Protein AF-A0A5E4LVL0-F1 (afdb_monomer_lite)

Structure (mmCIF, N/CA/C/O backbone):
data_AF-A0A5E4LVL0-F1
#
_entry.id   AF-A0A5E4LVL0-F1
#
loop_
_atom_site.group_PDB
_atom_site.id
_atom_site.type_symbol
_atom_site.label_atom_id
_atom_site.label_alt_id
_atom_site.label_comp_id
_atom_site.label_asym_id
_atom_site.label_entity_id
_atom_site.label_seq_id
_atom_site.pdbx_PDB_ins_code
_atom_site.Cartn_x
_atom_site.Cartn_y
_atom_site.Cartn_z
_atom_site.occupancy
_atom_site.B_iso_or_equiv
_atom_site.auth_seq_id
_atom_site.auth_comp_id
_atom_site.auth_asym_id
_atom_site.auth_atom_id
_atom_site.pdbx_PDB_model_num
ATOM 1 N N . MET A 1 1 ? -2.198 15.065 -7.150 1.00 85.00 1 MET A N 1
ATOM 2 C CA . MET A 1 1 ? -1.509 15.512 -5.929 1.00 85.00 1 MET A CA 1
ATOM 3 C C . MET A 1 1 ? -1.743 14.444 -4.885 1.00 85.00 1 MET A C 1
ATOM 5 O O . MET A 1 1 ? -2.859 13.945 -4.837 1.00 85.00 1 MET A O 1
ATOM 9 N N . VAL A 1 2 ? -0.723 14.040 -4.142 1.00 93.00 2 VAL A N 1
ATOM 10 C CA . VAL A 1 2 ? -0.851 13.060 -3.057 1.00 93.00 2 VAL A CA 1
ATOM 11 C C . VAL A 1 2 ? -0.983 13.821 -1.743 1.00 93.00 2 VAL A C 1
ATOM 13 O O . VAL A 1 2 ? -0.074 14.568 -1.379 1.00 93.00 2 VAL A O 1
ATOM 16 N N . THR A 1 3 ? -2.096 13.655 -1.027 1.00 95.69 3 THR A N 1
ATOM 17 C CA . THR A 1 3 ? -2.287 14.293 0.288 1.00 95.69 3 THR A CA 1
ATOM 18 C C . THR A 1 3 ? -1.984 13.333 1.436 1.00 95.69 3 THR A C 1
ATOM 20 O O . THR A 1 3 ? -2.004 12.108 1.286 1.00 95.69 3 THR A O 1
ATOM 23 N N . LYS A 1 4 ? -1.700 13.887 2.620 1.00 95.50 4 LYS A N 1
ATOM 24 C CA . LYS A 1 4 ? -1.456 13.082 3.823 1.00 95.50 4 LYS A CA 1
ATOM 25 C C . LYS A 1 4 ? -2.721 12.330 4.244 1.00 95.50 4 LYS A C 1
ATOM 27 O O . LYS A 1 4 ? -2.637 11.184 4.678 1.00 95.50 4 LYS A O 1
ATOM 32 N N . GLU A 1 5 ? -3.878 12.964 4.098 1.00 96.56 5 GLU A N 1
ATOM 33 C CA . GLU A 1 5 ? -5.188 12.419 4.443 1.00 96.56 5 GLU A CA 1
ATOM 34 C C . GLU A 1 5 ? -5.537 11.213 3.562 1.00 96.56 5 GLU A C 1
ATOM 36 O O . GLU A 1 5 ? -5.994 10.189 4.069 1.00 96.56 5 GLU A O 1
ATOM 41 N N . GLU A 1 6 ? -5.260 11.290 2.258 1.00 97.69 6 GLU A N 1
ATOM 42 C CA . GLU A 1 6 ? -5.450 10.171 1.329 1.00 97.69 6 GLU A CA 1
ATOM 43 C C . GLU A 1 6 ? -4.526 8.997 1.655 1.00 97.69 6 GLU A C 1
ATOM 45 O O . GLU A 1 6 ? -4.981 7.855 1.701 1.00 97.69 6 GLU A O 1
ATOM 50 N N . ILE A 1 7 ? -3.241 9.266 1.923 1.00 98.00 7 ILE A N 1
ATOM 51 C CA . ILE A 1 7 ? -2.287 8.231 2.348 1.00 98.00 7 ILE A CA 1
ATOM 52 C C . ILE A 1 7 ? -2.805 7.529 3.605 1.00 98.00 7 ILE A C 1
ATOM 54 O O . ILE A 1 7 ? -2.869 6.298 3.638 1.00 98.00 7 ILE A O 1
ATOM 58 N N . GLN A 1 8 ? -3.210 8.300 4.619 1.00 98.25 8 GLN A N 1
ATOM 59 C CA . GLN A 1 8 ? -3.708 7.748 5.877 1.00 98.25 8 GLN A CA 1
ATOM 60 C C . GLN A 1 8 ? -4.955 6.889 5.652 1.00 98.25 8 GLN A C 1
ATOM 62 O O . GLN A 1 8 ? -5.017 5.764 6.142 1.00 98.25 8 GLN A O 1
ATOM 67 N N . LYS A 1 9 ? -5.903 7.364 4.837 1.00 98.31 9 LYS A N 1
ATOM 68 C CA . LYS A 1 9 ? -7.117 6.619 4.487 1.00 98.31 9 LYS A CA 1
ATOM 69 C C . LYS A 1 9 ? -6.808 5.259 3.856 1.00 98.31 9 LYS A C 1
ATOM 71 O O . LYS A 1 9 ? -7.427 4.256 4.216 1.00 98.31 9 LYS A O 1
ATOM 76 N N . VAL A 1 10 ? -5.851 5.207 2.929 1.00 98.50 10 VAL A N 1
ATOM 77 C CA . VAL A 1 10 ? -5.433 3.949 2.291 1.00 98.50 10 VAL A CA 1
ATOM 78 C C . VAL A 1 10 ? -4.769 3.019 3.311 1.00 98.50 10 VAL A C 1
ATOM 80 O O . VAL A 1 10 ? -5.074 1.825 3.338 1.00 98.50 10 VAL A O 1
ATOM 83 N N . MET A 1 11 ? -3.900 3.548 4.176 1.00 98.56 11 MET A N 1
ATOM 84 C CA . MET A 1 11 ? -3.225 2.765 5.216 1.00 98.56 11 MET A CA 1
ATOM 85 C C . MET A 1 11 ? -4.203 2.173 6.237 1.00 98.56 11 MET A C 1
ATOM 87 O O . MET A 1 11 ? -4.106 0.987 6.549 1.00 98.56 11 MET A O 1
ATOM 91 N N . ASP A 1 12 ? -5.174 2.957 6.706 1.00 98.62 12 ASP A N 1
ATOM 92 C CA . ASP A 1 12 ? -6.187 2.504 7.666 1.00 98.62 12 ASP A CA 1
ATOM 93 C C . ASP A 1 12 ? -7.022 1.353 7.097 1.00 98.62 12 ASP A C 1
ATOM 95 O O . ASP A 1 12 ? -7.306 0.364 7.782 1.00 98.62 12 ASP A O 1
ATOM 99 N N . TRP A 1 13 ? -7.377 1.442 5.813 1.00 98.69 13 TRP A N 1
ATOM 100 C CA . TRP A 1 13 ? -8.060 0.356 5.123 1.00 98.69 13 TRP A CA 1
ATOM 101 C C . TRP A 1 13 ? -7.186 -0.895 5.003 1.00 98.69 13 TRP A C 1
ATOM 103 O O . TRP A 1 13 ? -7.690 -1.999 5.212 1.00 98.69 13 TRP A O 1
ATOM 113 N N . CYS A 1 14 ? -5.887 -0.753 4.723 1.00 98.50 14 CYS A N 1
ATOM 114 C CA . CYS A 1 14 ? -4.975 -1.895 4.650 1.00 98.50 14 CYS A CA 1
ATOM 115 C C . CYS A 1 14 ? -4.834 -2.601 6.007 1.00 98.50 14 CYS A C 1
ATOM 117 O O . CYS A 1 14 ? -4.925 -3.826 6.074 1.00 98.50 14 CYS A O 1
ATOM 119 N N . GLU A 1 15 ? -4.674 -1.841 7.093 1.00 98.31 15 GLU A N 1
ATOM 120 C CA . GLU A 1 15 ? -4.606 -2.3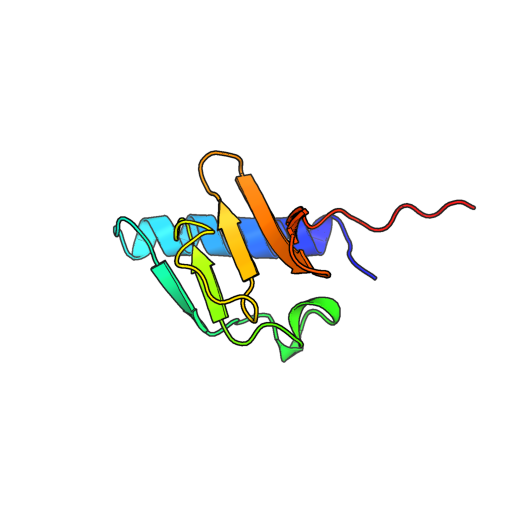57 8.470 1.00 98.31 15 GLU A CA 1
ATOM 121 C C . GLU A 1 15 ? -5.867 -3.138 8.845 1.00 98.31 15 GLU A C 1
ATOM 123 O O . GLU A 1 15 ? -5.795 -4.264 9.348 1.00 98.31 15 GLU A O 1
ATOM 128 N N . LYS A 1 16 ? -7.040 -2.560 8.562 1.00 98.31 16 LYS A N 1
ATOM 129 C CA . LYS A 1 16 ? -8.326 -3.227 8.774 1.00 98.31 16 LYS A CA 1
ATOM 130 C C . LYS A 1 16 ? -8.415 -4.519 7.959 1.00 98.31 16 LYS A C 1
ATOM 132 O O . LYS A 1 16 ? -8.692 -5.579 8.516 1.00 98.31 16 LYS A O 1
ATOM 137 N N . THR A 1 17 ? -8.110 -4.442 6.667 1.00 98.25 17 THR A N 1
ATOM 138 C CA . THR A 1 17 ? -8.191 -5.577 5.740 1.00 98.25 17 THR A CA 1
ATOM 139 C C . THR A 1 17 ? -7.255 -6.712 6.158 1.00 98.25 17 THR A C 1
ATOM 141 O O . THR A 1 17 ? -7.660 -7.873 6.175 1.00 98.25 17 THR A O 1
ATOM 144 N N . LYS A 1 18 ? -6.017 -6.408 6.571 1.00 97.06 18 LYS A N 1
ATOM 145 C CA . LYS A 1 18 ? -5.069 -7.419 7.061 1.00 97.06 18 LYS A CA 1
ATOM 146 C C . LYS A 1 18 ? -5.612 -8.162 8.281 1.00 97.06 18 LYS A C 1
ATOM 148 O O . LYS A 1 18 ? -5.563 -9.393 8.316 1.00 97.06 18 LYS A O 1
ATOM 153 N N . LYS A 1 19 ? -6.151 -7.423 9.258 1.00 97.00 19 LYS A N 1
ATOM 154 C CA . LYS A 1 19 ? -6.745 -7.997 10.476 1.00 97.00 19 LYS A CA 1
ATOM 155 C C . LYS A 1 19 ? -7.935 -8.899 10.155 1.00 97.00 19 LYS A C 1
ATOM 157 O O . LYS A 1 19 ? -8.024 -9.990 10.704 1.00 97.00 19 LYS A O 1
ATOM 162 N N . GLU A 1 20 ? -8.809 -8.478 9.243 1.00 97.75 20 GLU A N 1
ATOM 163 C CA . GLU A 1 20 ? -9.989 -9.253 8.836 1.00 97.75 20 GLU A CA 1
ATOM 164 C C . GLU A 1 20 ? -9.628 -10.529 8.070 1.00 97.75 20 GLU A C 1
ATOM 166 O O . GLU A 1 20 ? -10.254 -11.571 8.258 1.00 97.75 20 GLU A O 1
ATOM 171 N N . ARG A 1 21 ? -8.619 -10.468 7.194 1.00 95.38 21 ARG A N 1
ATOM 172 C CA . ARG A 1 21 ? -8.205 -11.624 6.390 1.00 95.38 21 ARG A CA 1
ATOM 173 C C . ARG A 1 21 ? -7.370 -12.630 7.174 1.00 95.38 21 ARG A C 1
ATOM 175 O O . ARG A 1 21 ? -7.409 -13.808 6.826 1.00 95.38 21 ARG A O 1
ATOM 182 N N . ASN A 1 22 ? -6.628 -12.180 8.189 1.00 94.19 22 ASN A N 1
ATOM 183 C CA . ASN A 1 22 ? -5.773 -13.008 9.042 1.00 94.19 22 ASN A CA 1
ATOM 184 C C . ASN A 1 22 ? -4.807 -13.911 8.241 1.00 94.19 22 ASN A C 1
ATOM 186 O O . ASN A 1 22 ? -4.734 -15.123 8.440 1.00 94.19 22 ASN A O 1
ATOM 190 N N . ARG A 1 23 ? -4.094 -13.319 7.273 1.00 94.00 23 ARG A N 1
ATOM 191 C CA . ARG A 1 23 ? -3.105 -13.999 6.417 1.00 94.00 23 ARG A CA 1
ATOM 192 C C . ARG A 1 23 ? -1.748 -13.315 6.515 1.00 94.00 23 ARG A C 1
ATOM 194 O O . ARG A 1 23 ? -1.672 -12.141 6.867 1.00 94.00 23 ARG A O 1
ATOM 201 N N . LEU A 1 24 ? -0.694 -14.050 6.150 1.00 93.94 24 LEU A N 1
ATOM 202 C CA . LEU A 1 24 ? 0.672 -13.520 6.094 1.00 93.94 24 LEU A CA 1
ATOM 203 C C . LEU A 1 24 ? 0.786 -12.333 5.128 1.00 93.94 24 LEU A C 1
ATOM 205 O O . LEU A 1 24 ? 1.355 -11.310 5.486 1.00 93.94 24 LEU A O 1
ATOM 209 N N . TYR A 1 25 ? 0.215 -12.480 3.933 1.00 96.62 25 TYR A N 1
ATOM 210 C CA . TYR A 1 25 ? 0.069 -11.425 2.938 1.00 96.62 25 TYR A CA 1
ATOM 211 C C . TYR A 1 25 ? -1.370 -11.411 2.420 1.00 96.62 25 TYR A C 1
ATOM 213 O O . TYR A 1 25 ? -2.066 -12.435 2.426 1.00 96.62 25 TYR A O 1
ATOM 221 N N . VAL A 1 26 ? -1.818 -10.251 1.952 1.00 98.12 26 VAL A N 1
ATOM 222 C CA . VAL A 1 26 ? -3.164 -10.056 1.406 1.00 98.12 26 VAL A CA 1
ATOM 223 C C . VAL A 1 26 ? -3.061 -9.307 0.085 1.00 98.12 26 VAL A C 1
ATOM 225 O O . VAL A 1 26 ? -2.289 -8.366 -0.039 1.00 98.12 26 VAL A O 1
ATOM 228 N N . ILE A 1 27 ? -3.826 -9.730 -0.918 1.00 98.25 27 ILE A N 1
ATOM 229 C CA . ILE A 1 27 ? -3.893 -9.062 -2.218 1.00 98.25 27 ILE A CA 1
ATOM 230 C C . ILE A 1 27 ? -5.359 -8.788 -2.495 1.00 98.25 27 ILE A C 1
ATOM 232 O O . ILE A 1 27 ? -6.164 -9.717 -2.524 1.00 98.25 27 ILE A O 1
ATOM 236 N N . GLU A 1 28 ? -5.693 -7.523 -2.695 1.00 98.31 28 GLU A N 1
ATOM 237 C CA . GLU A 1 28 ? -7.070 -7.077 -2.872 1.00 98.31 28 GLU A CA 1
ATOM 238 C C . GLU A 1 28 ? -7.172 -6.095 -4.032 1.00 98.31 28 GLU A C 1
ATOM 240 O O . GLU A 1 28 ? -6.207 -5.416 -4.398 1.00 98.31 28 GLU A O 1
ATOM 245 N N . ARG A 1 29 ? -8.364 -6.011 -4.625 1.00 98.25 29 ARG A N 1
ATOM 246 C CA . ARG A 1 29 ? -8.653 -4.977 -5.624 1.00 98.25 29 ARG A CA 1
ATOM 247 C C . ARG A 1 29 ? -8.561 -3.608 -4.968 1.00 98.25 29 ARG A C 1
ATOM 249 O O . ARG A 1 29 ? -9.044 -3.443 -3.856 1.00 98.25 29 ARG A O 1
ATOM 256 N N . ASN A 1 30 ? -7.975 -2.639 -5.667 1.00 98.19 30 ASN A N 1
ATOM 257 C CA . ASN A 1 30 ? -7.871 -1.274 -5.170 1.00 98.19 30 ASN A CA 1
ATOM 258 C C . ASN A 1 30 ? -9.270 -0.627 -5.062 1.00 98.19 30 ASN A C 1
ATOM 260 O O . ASN A 1 30 ? -9.859 -0.317 -6.102 1.00 98.19 30 ASN A O 1
ATOM 264 N N . PRO A 1 31 ? -9.805 -0.387 -3.848 1.00 98.12 31 PRO A N 1
ATOM 265 C CA . PRO A 1 31 ? -11.137 0.194 -3.683 1.00 98.12 31 PRO A CA 1
ATOM 266 C C . PRO A 1 31 ? -11.145 1.715 -3.895 1.00 98.12 31 PRO A C 1
ATOM 268 O O . PRO A 1 31 ? -12.209 2.312 -3.997 1.00 98.12 31 PRO A O 1
ATOM 271 N N . PHE A 1 32 ? -9.971 2.347 -3.970 1.00 98.00 32 PHE A N 1
ATOM 272 C CA . PHE A 1 32 ? -9.812 3.798 -4.080 1.00 98.00 32 PHE A CA 1
ATOM 273 C C . PHE A 1 32 ? -9.589 4.266 -5.514 1.00 98.00 32 PHE A C 1
ATOM 275 O O . PHE A 1 32 ? -9.342 5.449 -5.737 1.00 98.00 32 PHE A O 1
ATOM 282 N N . ARG A 1 33 ? -9.632 3.348 -6.486 1.00 95.44 33 ARG A N 1
ATOM 283 C CA . ARG A 1 33 ? -9.276 3.632 -7.877 1.00 95.44 33 ARG A CA 1
ATOM 284 C C . ARG A 1 33 ? -10.082 4.795 -8.453 1.00 95.44 33 ARG A C 1
ATOM 286 O O . ARG A 1 33 ? -9.508 5.623 -9.146 1.00 95.44 33 ARG A O 1
ATOM 293 N N . ASP A 1 34 ? -11.369 4.876 -8.144 1.00 95.69 34 ASP A N 1
ATOM 294 C CA . ASP A 1 34 ? -12.248 5.906 -8.708 1.00 95.69 34 ASP A CA 1
ATOM 295 C C . ASP A 1 34 ? -12.347 7.160 -7.823 1.00 95.69 34 ASP A C 1
ATOM 297 O O . ASP A 1 34 ? -12.757 8.216 -8.300 1.00 95.69 34 ASP A O 1
ATOM 301 N N . GLU A 1 35 ? -11.920 7.065 -6.560 1.00 96.00 35 GLU A N 1
ATOM 302 C CA . GLU A 1 35 ? -12.041 8.130 -5.559 1.00 96.00 35 GLU A CA 1
ATOM 303 C C . GLU A 1 35 ? -10.764 8.970 -5.407 1.00 96.00 35 GLU A C 1
ATOM 305 O O . GLU A 1 35 ? -10.845 10.180 -5.215 1.00 96.00 35 GLU A O 1
ATOM 310 N N . ILE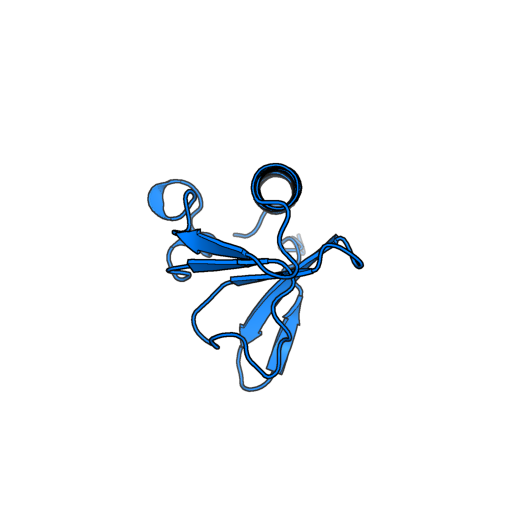 A 1 36 ? -9.585 8.345 -5.485 1.00 96.88 36 ILE A N 1
ATOM 311 C CA . ILE A 1 36 ? -8.293 8.988 -5.220 1.00 96.88 36 ILE A CA 1
ATOM 312 C C . ILE A 1 36 ? -7.473 9.008 -6.513 1.00 96.88 36 ILE A C 1
ATOM 314 O O . ILE A 1 36 ? -7.072 7.965 -7.034 1.00 96.88 36 ILE A O 1
ATOM 318 N N . ASP A 1 37 ? -7.179 10.200 -7.032 1.00 96.00 37 ASP A N 1
ATOM 319 C CA . ASP A 1 37 ? -6.591 10.365 -8.368 1.00 96.00 37 ASP A CA 1
ATOM 320 C C . ASP A 1 37 ? -5.264 9.612 -8.549 1.00 96.00 37 ASP A C 1
ATOM 322 O O . ASP A 1 37 ? -5.070 8.918 -9.550 1.00 96.00 37 ASP A O 1
ATOM 326 N N . TRP A 1 38 ? -4.349 9.698 -7.578 1.00 95.94 38 TRP A N 1
ATOM 327 C CA . TRP A 1 38 ? -3.044 9.029 -7.669 1.00 95.94 38 TRP A CA 1
ATOM 328 C C . TRP A 1 38 ? -3.140 7.503 -7.522 1.00 95.94 38 TRP A C 1
ATOM 330 O O . TRP A 1 38 ? -2.220 6.786 -7.920 1.00 95.94 38 TRP A O 1
ATOM 340 N N . MET A 1 39 ? -4.267 6.993 -7.018 1.00 97.62 39 MET A N 1
ATOM 341 C CA . MET A 1 39 ? -4.529 5.563 -6.875 1.00 97.62 39 MET A CA 1
ATOM 342 C C . MET A 1 39 ? -5.024 4.912 -8.171 1.00 97.62 39 MET A C 1
ATOM 344 O O . MET A 1 39 ? -4.915 3.694 -8.308 1.00 97.62 39 MET A O 1
ATOM 348 N N . ARG A 1 40 ? -5.500 5.690 -9.155 1.00 96.69 40 ARG A N 1
ATOM 349 C CA . ARG A 1 40 ? -6.068 5.193 -10.429 1.00 96.69 40 ARG A CA 1
ATOM 350 C C . ARG A 1 40 ? -5.184 4.202 -11.183 1.00 96.69 40 ARG A C 1
ATOM 352 O O . ARG A 1 40 ? -5.698 3.312 -11.865 1.00 96.69 40 ARG A O 1
ATOM 359 N N . ARG A 1 41 ? -3.864 4.378 -11.074 1.00 95.56 41 ARG A N 1
ATOM 360 C CA . ARG A 1 41 ? -2.850 3.542 -11.735 1.00 95.56 41 ARG A CA 1
ATOM 361 C C . ARG A 1 41 ? -2.706 2.150 -11.119 1.00 95.56 41 ARG A C 1
ATOM 363 O O . ARG A 1 41 ? -2.260 1.243 -11.810 1.00 95.56 41 ARG A O 1
ATOM 370 N N . PHE A 1 42 ? -3.052 1.977 -9.844 1.00 97.75 42 PHE A N 1
ATOM 371 C CA . PHE A 1 42 ? -2.868 0.711 -9.141 1.00 97.75 42 PHE A CA 1
ATOM 372 C C . PHE A 1 42 ? -4.124 -0.140 -9.272 1.00 97.75 42 PHE A C 1
ATOM 374 O O . PHE A 1 42 ? -5.212 0.265 -8.859 1.00 97.75 42 PHE A O 1
ATOM 381 N N . ILE A 1 43 ? -3.974 -1.333 -9.843 1.00 96.94 43 ILE A N 1
ATOM 382 C CA . ILE A 1 43 ? -5.090 -2.269 -10.023 1.00 96.94 43 ILE A CA 1
ATOM 383 C C . ILE A 1 43 ? -5.379 -2.990 -8.704 1.00 96.94 43 ILE A C 1
ATOM 385 O O . ILE A 1 43 ? -6.538 -3.136 -8.310 1.00 96.94 43 ILE A O 1
ATOM 389 N N . LEU A 1 44 ? -4.318 -3.420 -8.018 1.00 98.50 44 LEU A N 1
ATOM 390 C CA . LEU A 1 44 ? -4.387 -4.117 -6.740 1.00 98.50 44 LEU A CA 1
ATOM 391 C C . LEU A 1 44 ? -3.570 -3.385 -5.673 1.00 98.50 44 LEU A C 1
ATOM 393 O O . LEU A 1 44 ? -2.652 -2.616 -5.978 1.00 98.50 44 LEU A O 1
ATOM 397 N N . ILE A 1 45 ? -3.901 -3.688 -4.422 1.00 98.69 45 ILE A N 1
ATOM 398 C CA . ILE A 1 45 ? -3.107 -3.359 -3.244 1.00 98.69 45 ILE A CA 1
ATOM 399 C C . ILE A 1 45 ? -2.605 -4.678 -2.650 1.00 98.69 45 ILE A C 1
ATOM 401 O O . ILE A 1 45 ? -3.389 -5.593 -2.391 1.00 98.69 45 ILE A O 1
ATOM 405 N N . GLU A 1 46 ? -1.292 -4.781 -2.467 1.00 98.69 46 GLU A N 1
ATOM 406 C CA . GLU A 1 46 ? -0.597 -5.951 -1.935 1.00 98.69 46 GLU A CA 1
ATOM 407 C C . GLU A 1 46 ? -0.063 -5.625 -0.534 1.00 98.69 46 GLU A C 1
ATOM 409 O O . GLU A 1 46 ? 0.874 -4.849 -0.367 1.00 98.69 46 GLU A O 1
ATOM 414 N N . ILE A 1 47 ? -0.689 -6.192 0.490 1.00 98.69 47 ILE A N 1
ATOM 415 C CA . ILE A 1 47 ? -0.381 -5.959 1.901 1.00 98.69 47 ILE A CA 1
ATOM 416 C C . ILE A 1 47 ? 0.621 -7.015 2.376 1.00 98.69 47 ILE A C 1
ATOM 418 O O . ILE A 1 47 ? 0.355 -8.215 2.272 1.00 98.69 47 ILE A O 1
ATOM 422 N N . ASP A 1 48 ? 1.766 -6.546 2.874 1.00 98.25 48 ASP A N 1
ATOM 423 C CA . ASP A 1 48 ? 2.921 -7.310 3.374 1.00 98.25 48 ASP A CA 1
ATOM 424 C C . ASP A 1 48 ? 3.482 -8.352 2.412 1.00 98.25 48 ASP A C 1
ATOM 426 O O . ASP A 1 48 ? 4.214 -9.266 2.801 1.00 98.25 48 ASP A O 1
ATOM 430 N N . ARG A 1 49 ? 3.170 -8.216 1.123 1.00 97.75 49 ARG A N 1
ATOM 431 C CA . ARG A 1 49 ? 3.848 -9.014 0.118 1.00 97.75 49 ARG A CA 1
ATOM 432 C C . ARG A 1 49 ? 5.290 -8.511 -0.017 1.00 97.75 49 ARG A C 1
ATOM 434 O O . ARG A 1 49 ? 5.480 -7.306 -0.193 1.00 97.75 49 ARG A O 1
ATOM 441 N N . PRO A 1 50 ? 6.298 -9.403 0.009 1.00 96.88 50 PRO A N 1
ATOM 442 C CA . PRO A 1 50 ? 7.685 -9.013 -0.214 1.00 96.88 50 PRO A CA 1
ATOM 443 C C . PRO A 1 50 ? 7.841 -8.255 -1.534 1.00 96.88 50 PRO A C 1
ATOM 445 O O . PRO A 1 50 ? 7.295 -8.672 -2.560 1.00 96.88 50 PRO A O 1
ATOM 448 N N . LYS A 1 51 ? 8.596 -7.155 -1.515 1.00 95.94 51 LYS A N 1
ATOM 449 C CA . LYS A 1 51 ? 8.814 -6.259 -2.666 1.00 95.94 51 LYS A CA 1
ATOM 450 C C . LYS A 1 51 ? 9.441 -6.973 -3.867 1.00 95.94 51 LYS A C 1
ATOM 452 O O . LYS A 1 51 ? 9.212 -6.579 -5.007 1.00 95.94 51 LYS A O 1
ATOM 457 N N . GLU A 1 52 ? 10.189 -8.042 -3.619 1.00 95.94 52 GLU A N 1
ATOM 458 C CA . GLU A 1 52 ? 10.815 -8.910 -4.619 1.00 95.94 52 GLU A CA 1
ATOM 459 C C . GLU A 1 52 ? 9.780 -9.772 -5.358 1.00 95.94 52 GLU A C 1
ATOM 461 O O . GLU A 1 52 ? 9.997 -10.173 -6.497 1.00 95.94 52 GLU A O 1
ATOM 466 N N . SER A 1 53 ? 8.653 -10.062 -4.701 1.00 97.00 53 SER A N 1
ATOM 467 C CA . SER A 1 53 ? 7.566 -10.903 -5.218 1.00 97.00 53 SER A CA 1
ATOM 468 C C . SER A 1 53 ? 6.320 -10.114 -5.623 1.00 97.00 53 SER A C 1
ATOM 470 O O . SER A 1 53 ? 5.416 -10.687 -6.236 1.00 97.00 53 SER A O 1
ATOM 472 N N . ALA A 1 54 ? 6.225 -8.844 -5.230 1.00 97.38 54 ALA A N 1
ATOM 473 C CA . ALA A 1 54 ? 5.106 -7.969 -5.540 1.00 97.38 54 ALA A CA 1
ATOM 474 C C . ALA A 1 54 ? 5.134 -7.504 -6.999 1.00 97.38 54 ALA A C 1
ATOM 476 O O . ALA A 1 54 ? 6.188 -7.374 -7.627 1.00 97.38 54 ALA A O 1
ATOM 477 N N . SER A 1 55 ? 3.955 -7.228 -7.552 1.00 97.38 55 SER A N 1
ATOM 478 C CA . SER A 1 55 ? 3.859 -6.680 -8.899 1.00 97.38 55 SER A CA 1
ATOM 479 C C . SER A 1 55 ? 4.330 -5.231 -8.922 1.00 97.38 55 SER A C 1
ATOM 481 O O . SER A 1 55 ? 3.870 -4.394 -8.146 1.00 97.38 55 SER A O 1
ATOM 483 N N . LYS A 1 56 ? 5.162 -4.894 -9.910 1.00 97.19 56 LYS A N 1
ATOM 484 C CA . LYS A 1 56 ? 5.618 -3.517 -10.162 1.00 97.19 56 LYS A CA 1
ATOM 485 C C . LYS A 1 56 ? 4.480 -2.555 -10.548 1.00 97.19 56 LYS A C 1
ATOM 487 O O . LYS A 1 56 ? 4.679 -1.345 -10.521 1.00 97.19 56 LYS A O 1
ATOM 492 N N . ASN A 1 57 ? 3.303 -3.081 -10.898 1.00 97.12 57 ASN A N 1
ATOM 493 C CA . ASN A 1 57 ? 2.122 -2.301 -11.290 1.00 97.12 57 ASN A CA 1
ATOM 494 C C . ASN A 1 57 ? 1.132 -2.063 -10.135 1.00 97.12 57 ASN A C 1
ATOM 496 O O . ASN A 1 57 ? 0.127 -1.378 -10.322 1.00 97.12 57 ASN A O 1
ATOM 500 N N . ASN A 1 58 ? 1.388 -2.635 -8.958 1.00 98.12 58 ASN A N 1
ATOM 501 C CA . ASN A 1 58 ? 0.496 -2.553 -7.808 1.00 98.12 58 ASN A CA 1
ATOM 502 C C . ASN A 1 58 ? 1.077 -1.663 -6.710 1.00 98.12 58 ASN A C 1
ATOM 504 O O . ASN A 1 58 ? 2.265 -1.335 -6.702 1.00 98.12 58 ASN A O 1
ATOM 508 N N . LEU A 1 59 ? 0.207 -1.264 -5.786 1.00 98.44 59 LEU A N 1
ATOM 509 C CA . LEU A 1 59 ? 0.615 -0.596 -4.560 1.00 98.44 59 LEU A CA 1
ATOM 510 C C . LEU A 1 59 ? 0.997 -1.654 -3.529 1.00 98.44 59 LEU A C 1
ATOM 512 O O . LEU A 1 59 ? 0.266 -2.629 -3.364 1.00 98.44 59 LEU A O 1
ATOM 516 N N . VAL A 1 60 ? 2.094 -1.446 -2.810 1.00 98.75 60 VAL A N 1
ATOM 517 C CA . VAL A 1 60 ? 2.490 -2.316 -1.700 1.00 98.75 60 VAL A CA 1
ATOM 518 C C . VAL A 1 60 ? 2.297 -1.576 -0.388 1.00 98.75 60 VAL A C 1
ATOM 520 O O . VAL A 1 60 ? 2.776 -0.456 -0.234 1.00 98.75 60 VAL A O 1
ATOM 523 N N . TYR A 1 61 ? 1.616 -2.199 0.566 1.00 98.75 61 TYR A N 1
ATOM 524 C CA . TYR A 1 61 ? 1.532 -1.704 1.934 1.00 98.75 61 TYR A CA 1
ATOM 525 C C . TYR A 1 61 ? 2.387 -2.571 2.856 1.00 98.75 61 TYR A C 1
ATOM 527 O O . TYR A 1 61 ? 2.244 -3.789 2.867 1.00 98.75 61 TYR A O 1
ATOM 535 N N . ASP A 1 62 ? 3.257 -1.935 3.633 1.00 98.19 62 ASP A N 1
ATOM 536 C CA . ASP A 1 62 ? 4.073 -2.561 4.669 1.00 98.19 62 ASP A CA 1
ATOM 537 C C . ASP A 1 62 ? 3.487 -2.190 6.035 1.00 98.19 62 ASP A C 1
ATOM 539 O O . ASP A 1 62 ? 3.542 -1.027 6.445 1.00 98.19 62 ASP A O 1
ATOM 543 N N . SER A 1 63 ? 2.900 -3.166 6.724 1.00 97.38 63 SER A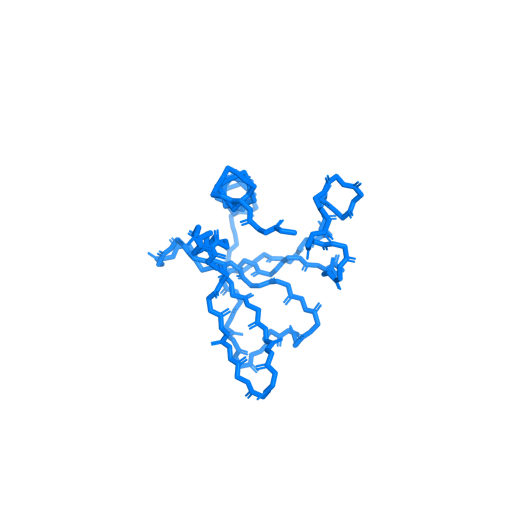 N 1
ATOM 544 C CA . SER A 1 63 ? 2.257 -2.967 8.030 1.00 97.38 63 SER A CA 1
ATOM 545 C C . SER A 1 63 ? 3.250 -2.823 9.186 1.00 97.38 63 SER A C 1
ATOM 547 O O . SER A 1 63 ? 2.906 -2.244 10.216 1.00 97.38 63 SER A O 1
ATOM 549 N N . LEU A 1 64 ? 4.487 -3.312 9.032 1.00 96.62 64 LEU A N 1
ATOM 550 C CA . LEU A 1 64 ? 5.527 -3.166 10.049 1.00 96.62 64 LEU A CA 1
ATOM 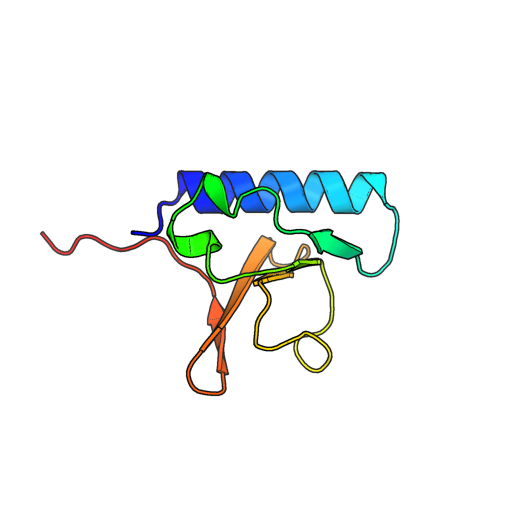551 C C . LEU A 1 64 ? 6.017 -1.718 10.088 1.00 96.62 64 LEU A C 1
ATOM 553 O O . LEU A 1 64 ? 6.091 -1.108 11.154 1.00 96.62 64 LEU A O 1
ATOM 557 N N . LEU A 1 65 ? 6.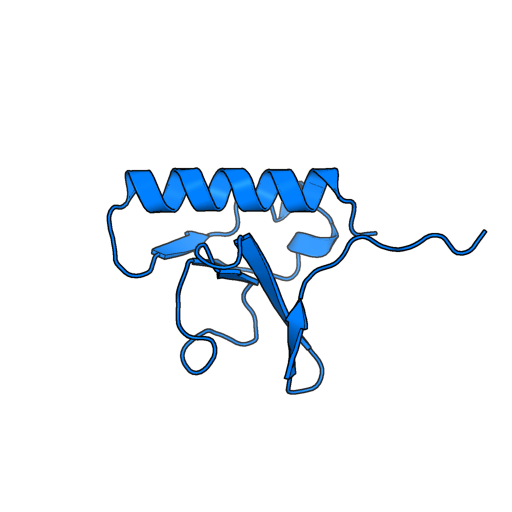325 -1.162 8.916 1.00 97.62 65 LEU A N 1
ATOM 558 C CA . LEU A 1 65 ? 6.785 0.219 8.778 1.00 97.62 65 LEU A CA 1
ATOM 559 C C . LEU A 1 65 ? 5.635 1.225 8.720 1.00 97.62 65 LEU A C 1
ATOM 561 O O . LEU A 1 65 ? 5.872 2.423 8.874 1.00 97.62 65 LEU A O 1
ATOM 565 N N . LYS A 1 66 ? 4.408 0.745 8.488 1.00 97.38 66 LYS A N 1
ATOM 566 C CA . LYS A 1 66 ? 3.213 1.551 8.213 1.00 97.38 66 LYS A CA 1
ATOM 567 C C . LYS A 1 66 ? 3.460 2.507 7.051 1.00 97.38 66 LYS A C 1
ATOM 569 O O . LYS A 1 66 ? 3.351 3.723 7.185 1.00 97.38 66 LYS A O 1
ATOM 574 N N . GLN A 1 67 ? 3.847 1.949 5.907 1.00 98.19 67 GLN A N 1
ATOM 575 C CA . GLN A 1 67 ? 4.230 2.720 4.724 1.00 98.19 67 GLN A CA 1
ATOM 576 C C . GLN A 1 67 ? 3.641 2.124 3.452 1.00 98.19 67 GLN A C 1
ATOM 578 O O . GLN A 1 67 ? 3.568 0.907 3.290 1.00 98.19 67 GLN A O 1
ATOM 583 N N . LEU A 1 68 ? 3.259 3.004 2.530 1.00 98.50 68 LEU A N 1
ATOM 584 C CA . LEU A 1 68 ? 2.873 2.641 1.174 1.00 98.50 68 LEU A CA 1
ATOM 585 C C . LEU A 1 68 ? 4.071 2.800 0.243 1.00 98.50 68 LEU A C 1
ATOM 587 O O . LEU A 1 68 ? 4.815 3.777 0.325 1.00 98.50 68 LEU A O 1
ATOM 591 N N . TRP A 1 69 ? 4.229 1.847 -0.660 1.00 98.50 69 TRP A N 1
ATOM 592 C CA . TRP A 1 69 ? 5.338 1.752 -1.589 1.00 98.50 69 TRP A CA 1
ATOM 593 C C . TRP A 1 69 ? 4.810 1.574 -3.003 1.00 98.50 69 TRP A C 1
ATOM 595 O O . TRP A 1 69 ? 3.885 0.802 -3.254 1.00 98.50 69 TRP A O 1
ATOM 605 N N . GLN A 1 70 ? 5.448 2.256 -3.940 1.00 98.00 70 GLN A N 1
ATOM 606 C CA . GLN A 1 70 ? 5.226 2.082 -5.365 1.00 98.00 70 GLN A CA 1
ATOM 607 C C . GLN A 1 70 ? 6.546 1.775 -6.052 1.00 98.00 70 GLN A C 1
ATOM 609 O O . GLN A 1 70 ? 7.586 2.327 -5.697 1.00 98.00 70 GLN A O 1
ATOM 614 N N . HIS A 1 71 ? 6.504 0.937 -7.077 1.00 97.94 71 HIS A N 1
ATOM 615 C CA . HIS A 1 71 ? 7.655 0.765 -7.943 1.00 97.94 71 HIS A CA 1
ATOM 616 C C . HIS A 1 71 ? 7.667 1.887 -8.992 1.00 97.94 71 HIS A C 1
ATOM 618 O O . HIS A 1 71 ? 6.678 2.116 -9.694 1.00 97.94 71 HIS A O 1
ATOM 624 N N . MET A 1 72 ? 8.776 2.617 -9.090 1.00 94.75 72 MET A N 1
ATOM 625 C CA . MET A 1 72 ? 8.959 3.712 -10.040 1.00 94.75 72 MET A CA 1
ATOM 626 C C . MET A 1 72 ? 10.432 3.812 -10.440 1.00 94.75 72 MET A C 1
ATOM 628 O O . MET A 1 72 ? 11.310 3.866 -9.586 1.00 94.75 72 MET A O 1
ATOM 632 N N . ASN A 1 73 ? 10.700 3.861 -11.748 1.00 94.56 73 ASN A N 1
ATOM 633 C CA . ASN A 1 73 ? 12.052 3.985 -12.313 1.00 94.56 73 ASN A CA 1
ATOM 634 C C . ASN A 1 73 ? 13.036 2.896 -11.844 1.00 94.56 73 ASN A C 1
ATOM 636 O O . ASN A 1 73 ? 14.202 3.176 -11.593 1.00 94.56 73 ASN A O 1
ATOM 640 N N . GLY A 1 74 ? 12.559 1.653 -11.731 1.00 94.62 74 GLY A N 1
ATOM 641 C CA . GLY A 1 74 ? 13.393 0.502 -11.366 1.00 94.62 74 GLY A CA 1
ATOM 642 C C . GLY A 1 74 ? 13.605 0.304 -9.866 1.00 94.62 74 GLY A C 1
ATOM 643 O O . GLY A 1 74 ? 14.295 -0.641 -9.500 1.00 94.62 74 GLY A O 1
ATOM 644 N N . ASP A 1 75 ? 13.009 1.147 -9.020 1.00 97.38 75 ASP A N 1
ATOM 645 C CA . ASP A 1 75 ? 13.170 1.076 -7.569 1.00 97.38 75 ASP A CA 1
ATOM 646 C C . ASP A 1 75 ? 11.832 1.231 -6.828 1.00 97.38 75 ASP A C 1
ATOM 648 O O . ASP A 1 75 ? 10.857 1.778 -7.356 1.00 97.38 75 ASP A O 1
ATOM 652 N N . TRP A 1 76 ? 11.781 0.747 -5.590 1.00 97.62 76 TRP A N 1
ATOM 653 C CA . TRP A 1 76 ? 10.649 0.914 -4.689 1.00 97.62 76 TRP A CA 1
ATOM 654 C C . TRP A 1 76 ? 10.764 2.233 -3.940 1.00 97.62 76 TRP A C 1
ATOM 656 O O . TRP A 1 76 ? 11.641 2.432 -3.105 1.00 97.62 76 TRP A O 1
ATOM 666 N N . ARG A 1 77 ? 9.816 3.131 -4.193 1.00 97.06 77 ARG A N 1
ATOM 667 C CA . ARG A 1 77 ? 9.737 4.427 -3.529 1.00 97.06 77 ARG A CA 1
ATOM 668 C C . ARG A 1 77 ? 8.547 4.475 -2.597 1.00 97.06 77 ARG A C 1
ATOM 670 O O . ARG A 1 77 ? 7.444 4.059 -2.954 1.00 97.06 77 ARG A O 1
ATOM 677 N N . LYS A 1 78 ? 8.781 5.015 -1.409 1.00 97.50 78 LYS A N 1
ATOM 678 C CA . LYS A 1 78 ? 7.723 5.345 -0.467 1.00 97.50 78 LYS A CA 1
ATOM 679 C C . LYS A 1 78 ? 6.802 6.401 -1.090 1.00 97.50 78 LYS A C 1
ATOM 681 O O . LYS A 1 78 ? 7.273 7.324 -1.754 1.00 97.50 78 LYS A O 1
ATOM 686 N N . ILE A 1 79 ? 5.497 6.243 -0.900 1.00 96.56 79 ILE A N 1
ATOM 687 C CA . ILE A 1 79 ? 4.512 7.281 -1.207 1.00 96.56 79 ILE 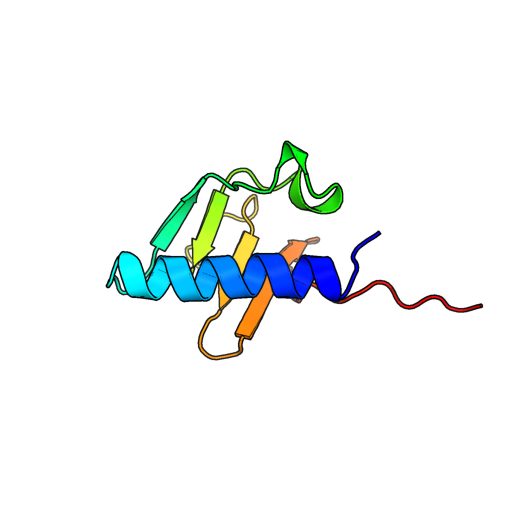A CA 1
ATOM 688 C C . ILE A 1 79 ? 4.596 8.326 -0.093 1.00 96.56 79 ILE A C 1
ATOM 690 O O . ILE A 1 79 ? 4.406 8.008 1.083 1.00 96.56 79 ILE A O 1
ATOM 694 N N . GLU A 1 80 ? 4.883 9.565 -0.468 1.00 95.00 80 GLU A N 1
ATOM 695 C CA . GLU A 1 80 ? 4.961 10.701 0.445 1.00 95.00 80 GLU A CA 1
ATOM 696 C C . GLU A 1 80 ? 3.997 11.797 -0.023 1.00 95.00 80 GLU A C 1
ATOM 698 O O . GLU A 1 80 ? 3.693 11.862 -1.217 1.00 95.00 80 GLU A O 1
ATOM 703 N N . PRO A 1 81 ? 3.465 12.618 0.898 1.00 93.56 81 PRO A N 1
ATOM 704 C CA . PRO A 1 81 ? 2.615 13.736 0.518 1.00 93.56 81 PRO A CA 1
ATOM 705 C C . PRO A 1 81 ? 3.412 14.753 -0.304 1.00 93.56 81 PRO A C 1
ATOM 707 O O . PRO A 1 81 ? 4.586 15.006 -0.022 1.00 93.56 81 PRO A O 1
ATOM 710 N N . ASP A 1 82 ? 2.763 15.367 -1.291 1.00 89.25 82 ASP A N 1
ATOM 711 C CA . ASP A 1 82 ? 3.400 16.400 -2.105 1.00 89.25 82 ASP A CA 1
ATOM 712 C C . ASP A 1 82 ? 3.728 17.621 -1.230 1.00 89.25 82 ASP A C 1
ATOM 714 O O . ASP A 1 82 ? 2.844 18.243 -0.632 1.00 89.25 82 ASP A O 1
ATOM 718 N N . ILE A 1 83 ? 5.009 17.990 -1.155 1.00 78.19 83 ILE A N 1
ATOM 719 C CA . ILE A 1 83 ? 5.447 19.202 -0.457 1.00 78.19 83 ILE A CA 1
ATOM 720 C C . ILE A 1 83 ? 5.198 20.390 -1.389 1.00 78.19 83 ILE A C 1
ATOM 722 O O . ILE A 1 83 ? 5.827 20.505 -2.441 1.00 78.19 83 ILE A O 1
ATOM 726 N N . ARG A 1 84 ? 4.300 21.305 -1.007 1.00 60.69 84 ARG A N 1
ATOM 727 C CA . ARG A 1 84 ? 4.218 22.617 -1.661 1.00 60.69 84 ARG A CA 1
ATOM 728 C C . ARG A 1 84 ? 5.461 23.418 -1.284 1.00 60.69 84 ARG A C 1
ATOM 730 O O . ARG A 1 84 ? 5.567 23.876 -0.149 1.00 60.69 84 ARG A O 1
ATOM 737 N N . ILE A 1 85 ? 6.377 23.602 -2.228 1.00 54.69 85 ILE A N 1
ATOM 738 C CA . ILE A 1 85 ? 7.296 24.740 -2.171 1.00 54.69 85 ILE A CA 1
ATOM 739 C C . ILE A 1 85 ? 6.473 25.925 -2.677 1.00 54.69 85 ILE A C 1
ATOM 741 O O . ILE A 1 85 ? 6.097 25.953 -3.850 1.00 54.69 85 ILE A O 1
ATOM 745 N N . GLY A 1 86 ? 6.053 26.779 -1.742 1.00 46.56 86 GLY A N 1
ATOM 746 C CA . GLY A 1 86 ? 5.376 28.041 -2.042 1.00 46.56 86 GLY A CA 1
ATOM 747 C C . GLY A 1 86 ? 6.316 29.063 -2.659 1.00 46.56 86 GLY A C 1
ATOM 748 O O . GLY A 1 86 ? 7.547 28.907 -2.488 1.00 46.56 86 GLY A O 1
#

Secondary structure (DSSP, 8-state):
---HHHHHHHHHHHHHHHHHHTSSSEEEE-TTTTT-GGGTT-SEEEES--TTTS-TTSEEEETTTTEEEEEETTEEEE--------

pLDDT: mean 95.18, std 8.41, range [46.56, 98.75]

Radius of gyration: 12.47 Å; chains: 1; bounding box: 26×42×23 Å

Organism: NCBI:txid2885759

Sequence (86 aa):
MVTKEEIQKVMDWCEKTKKERNRLYVIERNPFRDEIDWMRRFILIEIDRPKESASKNNLVYDSLLKQLWQHMNGDWRKIEPDIRIG

Foldseek 3Di:
DAAPVNLVVQLVVLVVVCVVVVDQKDKAADPCLVPDPVQVQAGIEIENDPPVPDDLRHWYADPVVSWIWHRDPNDIDTDDHDDDPD